Protein AF-A0A9D5VWR3-F1 (afdb_monomer)

Foldseek 3Di:
DDDPPPPPPPPPPDDPDPPPDPPLLVLLLVLLVCCLVVVDPLVNSCVSNVDDSCCNQPPRNVVNVHHPPDPDPVVVVVVVVVVPD

Sequence (85 aa):
MITANTQKSVIHLALDLPLTIDQKYLKEALSAILYYNGVLSEKQARMLIGKTRREFQENIIPKFGLSMIGGTDTDTKIELAACKK

Solvent-accessible surface area (backbone atoms only — not comparable to full-atom values): 5473 Å² total; per-residue (Å²): 139,83,82,82,78,77,78,77,81,74,83,80,82,83,75,94,65,65,89,88,55,63,61,66,61,49,51,50,51,52,33,40,52,35,30,75,71,63,78,28,54,70,68,56,30,27,63,76,67,75,45,54,72,64,50,38,64,70,52,50,33,48,73,72,77,47,62,95,88,51,85,43,75,65,51,51,51,52,52,57,60,66,67,73,116

pLDDT: mean 79.23, std 17.61, range [36.5, 97.25]

Mean predicted aligned error: 10.6 Å

Radius of gyration: 17.03 Å; Cα contacts (8 Å, |Δi|>4): 46; chains: 1; bounding box: 56×28×48 Å

Structure (mmCIF, N/CA/C/O backbone):
data_AF-A0A9D5VWR3-F1
#
_entry.id   AF-A0A9D5VWR3-F1
#
loop_
_atom_site.group_PDB
_atom_site.id
_atom_site.type_symbol
_atom_site.label_atom_id
_atom_site.label_alt_id
_atom_site.label_comp_id
_atom_site.label_asym_id
_atom_site.label_entity_id
_atom_site.label_seq_id
_atom_site.pdbx_PDB_ins_code
_atom_site.Cartn_x
_atom_site.Cartn_y
_atom_site.Cartn_z
_atom_site.occupancy
_atom_site.B_iso_or_equiv
_atom_site.auth_seq_id
_atom_site.auth_comp_id
_atom_site.auth_asym_id
_atom_site.auth_atom_id
_atom_site.pdbx_PDB_model_num
ATOM 1 N N . MET A 1 1 ? 24.006 -5.746 29.434 1.00 36.50 1 MET A N 1
ATOM 2 C CA . MET A 1 1 ? 23.975 -5.420 27.992 1.00 36.50 1 MET A CA 1
ATOM 3 C C . MET A 1 1 ? 23.141 -6.488 27.303 1.00 36.50 1 MET A C 1
ATOM 5 O O . MET A 1 1 ? 23.584 -7.625 27.262 1.00 36.50 1 MET A O 1
ATOM 9 N N . ILE A 1 2 ? 21.919 -6.174 26.866 1.00 42.00 2 ILE A N 1
ATOM 10 C CA . ILE A 1 2 ? 21.081 -7.112 26.101 1.00 42.00 2 ILE A CA 1
ATOM 11 C C . ILE A 1 2 ? 20.925 -6.502 24.713 1.00 42.00 2 ILE A C 1
ATOM 13 O O . ILE A 1 2 ? 20.188 -5.539 24.522 1.00 42.00 2 ILE A O 1
ATOM 17 N N . THR A 1 3 ? 21.704 -7.010 23.765 1.00 38.41 3 THR A N 1
ATOM 18 C CA . THR A 1 3 ? 21.675 -6.570 22.371 1.00 38.41 3 THR A CA 1
ATOM 19 C C . THR A 1 3 ? 20.457 -7.208 21.707 1.00 38.41 3 THR A C 1
ATOM 21 O O . THR A 1 3 ? 20.458 -8.403 21.418 1.00 38.41 3 THR A O 1
ATOM 24 N N . ALA A 1 4 ? 19.390 -6.432 21.505 1.00 43.72 4 ALA A N 1
ATOM 25 C CA . ALA A 1 4 ? 18.206 -6.880 20.780 1.00 43.72 4 ALA A CA 1
ATOM 26 C C . ALA A 1 4 ? 18.552 -7.061 19.293 1.00 43.72 4 ALA A C 1
ATOM 28 O O . ALA A 1 4 ? 18.617 -6.100 18.525 1.00 43.72 4 ALA A O 1
ATOM 29 N N . ASN A 1 5 ? 18.800 -8.309 18.896 1.00 47.25 5 ASN A N 1
ATOM 30 C CA . ASN A 1 5 ? 18.972 -8.701 17.505 1.00 47.25 5 ASN A CA 1
ATOM 31 C C . ASN A 1 5 ? 17.610 -8.626 16.799 1.00 47.25 5 ASN A C 1
ATOM 33 O O . ASN A 1 5 ? 16.801 -9.548 16.867 1.00 47.25 5 ASN A O 1
A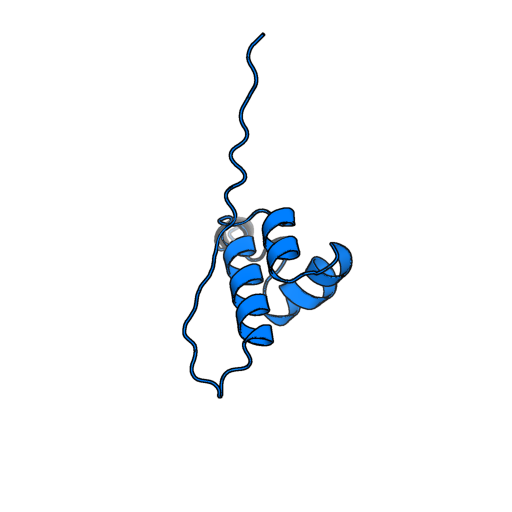TOM 37 N N . THR A 1 6 ? 17.326 -7.494 16.159 1.00 46.94 6 THR A N 1
ATOM 38 C CA . THR A 1 6 ? 16.150 -7.341 15.298 1.00 46.94 6 THR A CA 1
ATOM 39 C C . THR A 1 6 ? 16.450 -8.006 13.963 1.00 46.94 6 THR A C 1
ATOM 41 O O . THR A 1 6 ? 16.991 -7.399 13.039 1.00 46.94 6 THR A O 1
ATOM 44 N N . GLN A 1 7 ? 16.114 -9.292 13.877 1.00 48.66 7 GLN A N 1
ATOM 45 C CA . GLN A 1 7 ? 16.203 -10.071 12.652 1.00 48.66 7 GLN A CA 1
ATOM 46 C C . GLN A 1 7 ? 15.262 -9.448 11.613 1.00 48.66 7 GLN A C 1
ATOM 48 O O . GLN A 1 7 ? 14.040 -9.572 11.674 1.00 48.66 7 GLN A O 1
ATOM 53 N N . LYS A 1 8 ? 15.848 -8.678 10.695 1.00 43.25 8 LYS A N 1
ATOM 54 C CA . LYS A 1 8 ? 15.163 -7.979 9.610 1.00 43.25 8 LYS A CA 1
ATOM 55 C C . LYS A 1 8 ? 14.640 -9.046 8.648 1.00 43.25 8 LYS A C 1
ATOM 57 O O . LYS A 1 8 ? 15.383 -9.527 7.799 1.00 43.25 8 LYS A O 1
ATOM 62 N N . SER A 1 9 ? 13.391 -9.466 8.818 1.00 46.50 9 SER A N 1
ATOM 63 C CA . SER A 1 9 ? 12.726 -10.412 7.925 1.00 46.50 9 SER A CA 1
ATOM 64 C C . SER A 1 9 ? 12.533 -9.758 6.555 1.00 46.50 9 SER A C 1
ATOM 66 O O . SER A 1 9 ? 11.581 -9.020 6.302 1.00 46.50 9 SER A O 1
ATOM 68 N N . VAL A 1 10 ? 13.503 -9.975 5.669 1.00 48.12 10 VAL A N 1
ATOM 69 C CA . VAL A 1 10 ? 13.396 -9.620 4.256 1.00 48.12 10 VAL A CA 1
ATOM 70 C C . VAL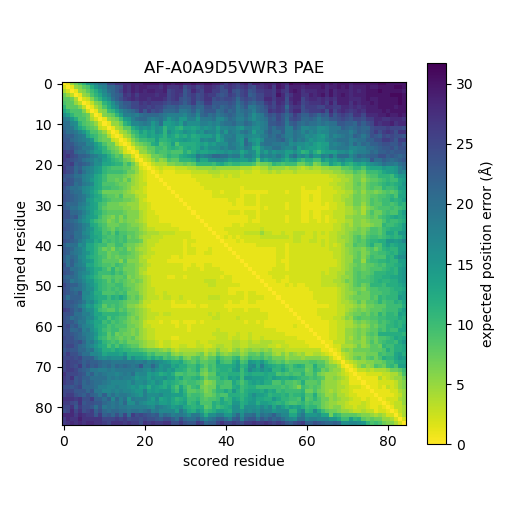 A 1 10 ? 12.495 -10.670 3.619 1.00 48.12 10 VAL A C 1
ATOM 72 O O . VAL A 1 10 ? 12.892 -11.819 3.446 1.00 48.12 10 VAL A O 1
ATOM 75 N N . ILE A 1 11 ? 11.252 -10.293 3.326 1.00 55.50 11 ILE A N 1
ATOM 76 C CA . ILE A 1 11 ? 10.310 -11.166 2.625 1.00 55.50 11 ILE A CA 1
ATOM 77 C C . ILE A 1 11 ? 10.788 -11.267 1.173 1.00 55.50 11 ILE A C 1
ATOM 79 O O . ILE A 1 11 ? 10.577 -10.357 0.372 1.00 55.50 11 ILE A O 1
ATOM 83 N N . HIS A 1 12 ? 11.481 -12.359 0.847 1.00 51.78 12 HIS A N 1
ATOM 84 C CA . HIS A 1 12 ? 11.816 -12.716 -0.528 1.00 51.78 12 HIS A CA 1
ATOM 85 C C . HIS A 1 12 ? 10.579 -13.320 -1.192 1.00 51.78 12 HIS A C 1
ATOM 87 O O . HIS A 1 12 ? 10.280 -14.500 -1.034 1.00 51.78 12 HIS A O 1
ATOM 93 N N . LEU A 1 13 ? 9.837 -12.489 -1.920 1.00 56.88 13 LEU A N 1
ATOM 94 C CA . LEU A 1 13 ? 8.662 -12.915 -2.667 1.00 56.88 13 LEU A CA 1
ATOM 95 C C . LEU A 1 13 ? 9.086 -13.353 -4.079 1.00 56.88 13 LEU A C 1
ATOM 97 O O . LEU A 1 13 ? 9.097 -12.554 -5.017 1.00 56.88 13 LEU A O 1
ATOM 101 N N . ALA A 1 14 ? 9.511 -14.609 -4.210 1.00 56.12 14 ALA A N 1
ATOM 102 C CA . ALA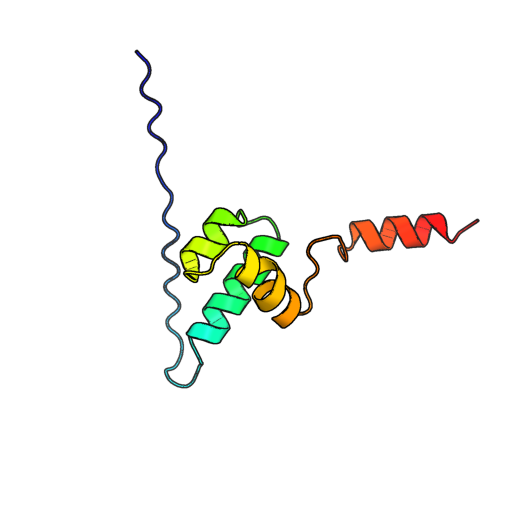 A 1 14 ? 9.841 -15.219 -5.494 1.00 56.12 14 ALA A CA 1
ATOM 103 C C . ALA A 1 14 ? 8.567 -15.812 -6.116 1.00 56.12 14 ALA A C 1
ATOM 105 O O . ALA A 1 14 ? 8.206 -16.950 -5.833 1.00 56.12 14 ALA A O 1
ATOM 106 N N . LEU A 1 15 ? 7.855 -15.021 -6.923 1.00 58.88 15 LEU A N 1
ATOM 107 C CA . LEU A 1 15 ? 6.806 -15.546 -7.796 1.00 58.88 15 LEU A CA 1
ATOM 108 C C . LEU A 1 15 ? 7.416 -15.855 -9.165 1.00 58.88 15 LEU A C 1
ATOM 110 O O . LEU A 1 15 ? 7.853 -14.938 -9.861 1.00 58.88 15 LEU A O 1
ATOM 114 N N . ASP A 1 16 ? 7.429 -17.133 -9.538 1.00 58.97 16 ASP A N 1
ATOM 115 C CA . ASP A 1 16 ? 7.746 -17.572 -10.897 1.00 58.97 16 ASP A CA 1
ATOM 116 C C . ASP A 1 16 ? 6.522 -17.305 -11.784 1.00 58.97 16 ASP A C 1
ATOM 118 O O . ASP A 1 16 ? 5.565 -18.079 -11.829 1.00 58.97 16 ASP A O 1
ATOM 122 N N . LEU A 1 17 ? 6.482 -16.107 -12.366 1.00 60.03 17 LEU A N 1
ATOM 123 C CA . LEU A 1 17 ? 5.366 -15.642 -13.184 1.00 60.03 17 LEU A CA 1
ATOM 124 C C . LEU A 1 17 ? 5.699 -15.834 -14.657 1.00 60.03 17 LEU A C 1
ATOM 126 O O . LEU A 1 17 ? 6.812 -15.489 -15.064 1.00 60.03 17 LEU A O 1
ATOM 130 N N . PRO A 1 18 ? 4.739 -16.291 -15.479 1.00 64.88 18 PRO A N 1
ATOM 131 C CA . PRO A 1 18 ? 4.936 -16.336 -16.918 1.00 64.88 18 PRO A CA 1
ATOM 132 C C . PRO A 1 18 ? 5.359 -14.953 -17.429 1.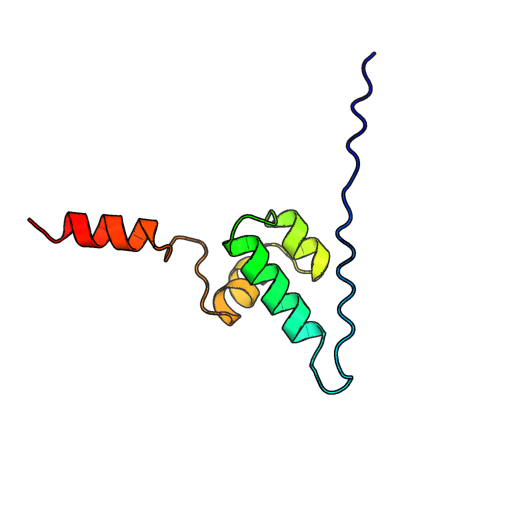00 64.88 18 PRO A C 1
ATOM 134 O O . PRO A 1 18 ? 4.803 -13.931 -17.024 1.00 64.88 18 PRO A O 1
ATOM 137 N N . LEU A 1 19 ? 6.349 -14.936 -18.328 1.00 64.75 19 LEU A N 1
ATOM 138 C CA . LEU A 1 19 ? 7.004 -13.732 -18.872 1.00 64.75 19 LEU A CA 1
ATOM 139 C C . LEU A 1 19 ? 6.036 -12.691 -19.460 1.00 64.75 19 LEU A C 1
ATOM 141 O O . LEU A 1 19 ? 6.400 -11.532 -19.621 1.00 64.75 19 LEU A O 1
ATOM 145 N N . THR A 1 20 ? 4.808 -13.095 -19.779 1.00 74.88 20 THR A N 1
ATOM 146 C CA . THR A 1 20 ? 3.742 -12.238 -20.307 1.00 74.88 20 THR A CA 1
ATOM 147 C C . THR A 1 20 ? 3.039 -11.385 -19.251 1.00 74.88 20 THR A C 1
ATOM 149 O O . THR A 1 20 ? 2.267 -10.501 -19.616 1.00 74.88 20 THR A O 1
ATOM 152 N N . ILE A 1 21 ? 3.261 -11.632 -17.958 1.00 75.12 21 ILE A N 1
ATOM 153 C CA . ILE A 1 21 ? 2.656 -10.847 -16.877 1.00 75.12 21 ILE A CA 1
ATOM 154 C C . ILE A 1 21 ? 3.561 -9.666 -16.532 1.00 75.12 21 ILE A C 1
ATOM 156 O O . ILE A 1 21 ? 4.755 -9.829 -16.277 1.00 75.12 21 ILE A O 1
ATOM 160 N N . ASP A 1 22 ? 2.970 -8.473 -16.447 1.00 86.94 22 ASP A N 1
ATOM 161 C CA . ASP A 1 22 ? 3.645 -7.294 -15.912 1.00 86.94 22 ASP A CA 1
ATOM 162 C C . ASP A 1 22 ? 3.980 -7.514 -14.424 1.00 86.94 22 ASP A C 1
ATOM 164 O O . ASP A 1 22 ? 3.162 -7.315 -13.518 1.00 86.94 22 ASP A O 1
ATOM 168 N N . GLN A 1 23 ? 5.217 -7.942 -14.168 1.00 85.00 23 GLN A N 1
ATOM 169 C CA . GLN A 1 23 ? 5.711 -8.210 -12.820 1.00 85.00 23 GLN A CA 1
ATOM 170 C C . GLN A 1 23 ? 5.688 -6.967 -11.927 1.00 85.00 23 GLN A C 1
ATOM 172 O O . GLN A 1 23 ? 5.563 -7.095 -10.706 1.00 85.00 23 GLN A O 1
ATOM 177 N N . LYS A 1 24 ? 5.815 -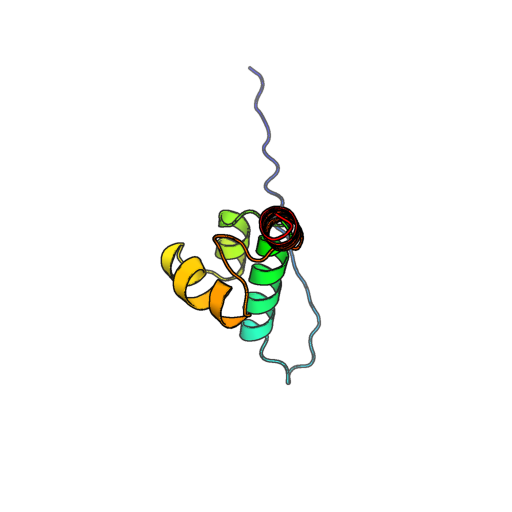5.765 -12.502 1.00 90.19 24 LYS A N 1
ATOM 178 C CA . LYS A 1 24 ? 5.746 -4.519 -11.738 1.00 90.19 24 LYS A CA 1
ATOM 179 C C . LYS A 1 24 ? 4.321 -4.298 -11.255 1.00 90.19 24 LYS A C 1
ATOM 181 O O . LYS A 1 24 ? 4.129 -4.080 -10.060 1.00 90.19 24 LYS A O 1
ATOM 186 N N . TYR A 1 25 ? 3.344 -4.413 -12.153 1.00 90.88 25 TYR A N 1
ATOM 187 C CA . TYR A 1 25 ? 1.931 -4.315 -11.791 1.00 90.88 25 TYR A CA 1
ATOM 188 C C . TYR A 1 25 ? 1.575 -5.309 -10.684 1.00 90.88 25 TYR A C 1
ATOM 190 O O . TYR A 1 25 ? 0.958 -4.932 -9.689 1.00 90.88 25 TYR A O 1
ATOM 198 N N . LEU A 1 26 ? 2.024 -6.560 -10.811 1.00 90.31 26 LEU A N 1
ATOM 199 C CA . LEU A 1 26 ? 1.726 -7.574 -9.808 1.00 90.31 26 LEU A CA 1
ATOM 200 C C . LEU A 1 26 ? 2.382 -7.279 -8.454 1.00 90.31 26 LEU A C 1
ATOM 202 O O . LEU A 1 26 ? 1.727 -7.410 -7.422 1.00 90.31 26 LEU A O 1
ATOM 206 N N . LYS A 1 27 ? 3.655 -6.865 -8.431 1.00 91.94 27 LYS A N 1
ATOM 207 C CA . LYS A 1 27 ? 4.332 -6.489 -7.179 1.00 91.94 27 LYS A CA 1
ATOM 208 C C . LYS A 1 27 ? 3.636 -5.316 -6.492 1.00 91.94 27 LYS A C 1
ATOM 210 O O . LYS A 1 27 ? 3.500 -5.335 -5.269 1.00 91.94 27 LYS A O 1
ATOM 215 N N . GLU A 1 28 ? 3.184 -4.325 -7.258 1.00 94.88 28 GLU A N 1
ATOM 216 C C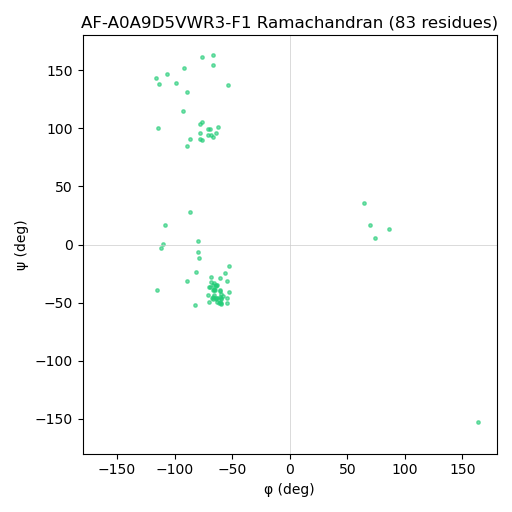A . GLU A 1 28 ? 2.385 -3.206 -6.747 1.00 94.88 28 GLU A CA 1
ATOM 217 C C . GLU A 1 28 ? 1.060 -3.696 -6.148 1.00 94.88 28 GLU A C 1
ATOM 219 O O . GLU A 1 28 ? 0.768 -3.373 -4.995 1.00 94.88 28 GLU A O 1
ATOM 224 N N . ALA A 1 29 ? 0.312 -4.528 -6.881 1.00 93.44 29 ALA A N 1
ATOM 225 C CA . ALA A 1 29 ? -0.972 -5.076 -6.441 1.00 93.44 29 ALA A CA 1
ATOM 226 C C . ALA A 1 29 ? -0.826 -5.883 -5.149 1.00 93.44 29 ALA A C 1
ATOM 228 O O . ALA A 1 29 ? -1.522 -5.647 -4.162 1.00 93.44 29 ALA A O 1
ATOM 229 N N . LEU A 1 30 ? 0.135 -6.803 -5.127 1.00 93.69 30 LEU A N 1
ATOM 230 C CA . LEU A 1 30 ? 0.360 -7.693 -3.999 1.00 93.69 30 LEU A CA 1
ATOM 231 C C . LEU A 1 30 ? 0.837 -6.927 -2.762 1.00 93.69 30 LEU A C 1
ATOM 233 O O . LEU A 1 30 ? 0.365 -7.189 -1.660 1.00 93.69 30 LEU A O 1
ATOM 237 N N . SER A 1 31 ? 1.704 -5.927 -2.933 1.00 93.94 31 SER A N 1
ATOM 238 C CA . SER A 1 31 ? 2.145 -5.083 -1.815 1.00 93.94 31 SER A CA 1
ATOM 239 C C . SER A 1 31 ? 0.995 -4.261 -1.229 1.00 93.94 31 SER A C 1
ATOM 241 O O . SER A 1 31 ? 0.909 -4.129 -0.009 1.00 93.94 31 SER A O 1
ATOM 243 N N . ALA A 1 32 ? 0.100 -3.738 -2.074 1.00 93.69 32 ALA A N 1
ATOM 244 C CA . ALA A 1 32 ? -1.074 -2.988 -1.634 1.00 93.69 32 ALA A CA 1
ATOM 245 C C . ALA A 1 32 ? -2.076 -3.881 -0.883 1.00 93.69 32 ALA A C 1
ATOM 247 O O . ALA A 1 32 ? -2.517 -3.521 0.207 1.00 93.69 32 ALA A O 1
ATOM 248 N N . ILE A 1 33 ? -2.368 -5.074 -1.412 1.00 92.75 33 ILE A N 1
ATOM 249 C CA . ILE A 1 33 ? -3.274 -6.047 -0.785 1.00 92.75 33 ILE A CA 1
ATOM 250 C C . ILE A 1 33 ? -2.714 -6.529 0.557 1.00 92.75 33 ILE A C 1
ATOM 252 O O . ILE A 1 33 ? -3.440 -6.566 1.548 1.00 92.75 33 ILE A O 1
ATOM 256 N N . LEU A 1 34 ? -1.427 -6.879 0.626 1.00 92.62 34 LEU A N 1
ATOM 257 C CA . LEU A 1 34 ? -0.806 -7.341 1.871 1.00 92.62 34 LEU A CA 1
ATOM 258 C C . LEU A 1 34 ? -0.735 -6.235 2.931 1.00 92.62 34 LEU A C 1
ATOM 260 O O . LEU A 1 34 ? -0.888 -6.524 4.117 1.00 92.62 34 LEU A O 1
ATOM 264 N N . TYR A 1 35 ? -0.528 -4.982 2.518 1.00 92.44 35 TYR A N 1
ATOM 265 C CA . TYR A 1 35 ? -0.646 -3.829 3.410 1.00 92.44 35 TYR A CA 1
ATOM 266 C C . TYR A 1 35 ? -2.073 -3.679 3.946 1.00 92.44 35 TYR A C 1
ATOM 268 O O . TYR A 1 35 ? -2.266 -3.570 5.154 1.00 92.44 35 TYR A O 1
ATOM 276 N N . TYR A 1 36 ? -3.071 -3.727 3.061 1.00 90.06 36 TYR A N 1
ATOM 277 C CA . TYR A 1 36 ? -4.474 -3.539 3.427 1.00 90.06 36 TYR A CA 1
ATOM 278 C C . TYR A 1 36 ? -4.995 -4.635 4.368 1.00 90.06 36 TYR A C 1
ATOM 280 O O . TYR A 1 36 ? -5.751 -4.355 5.289 1.00 90.06 36 TYR A O 1
ATOM 288 N N . ASN A 1 37 ? -4.516 -5.871 4.203 1.00 89.00 37 ASN A N 1
ATOM 289 C CA . ASN A 1 37 ? -4.813 -6.987 5.108 1.00 89.00 37 ASN A CA 1
ATOM 290 C C . ASN A 1 37 ? -3.970 -6.981 6.400 1.00 89.00 37 ASN A C 1
ATOM 292 O O . ASN A 1 37 ? -4.055 -7.915 7.194 1.00 89.00 37 ASN A O 1
ATOM 296 N N . GL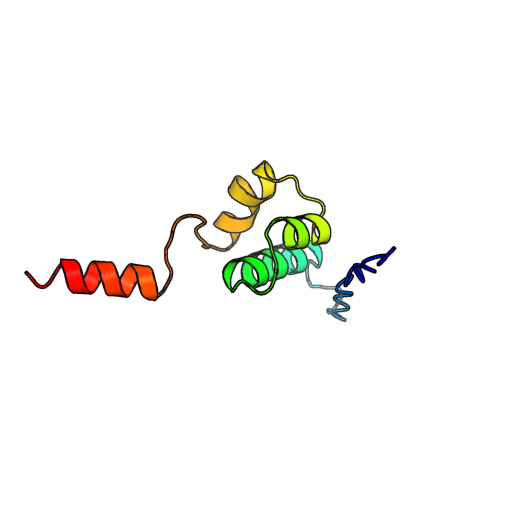Y A 1 38 ? -3.115 -5.976 6.611 1.00 88.75 38 GLY A N 1
ATOM 297 C CA . GLY A 1 38 ? -2.287 -5.849 7.813 1.00 88.75 38 GLY A CA 1
ATOM 298 C C . GLY A 1 38 ? -1.103 -6.820 7.899 1.00 88.75 38 GLY A C 1
ATOM 299 O O . GLY A 1 38 ? -0.404 -6.832 8.909 1.00 88.75 38 GLY A O 1
ATOM 300 N N . VAL A 1 39 ? -0.835 -7.608 6.852 1.00 91.69 39 VAL A N 1
ATOM 301 C CA . VAL A 1 39 ? 0.314 -8.532 6.791 1.00 91.69 39 VAL A CA 1
ATOM 302 C C . VAL A 1 39 ? 1.629 -7.758 6.681 1.00 91.69 39 VAL A C 1
ATOM 304 O O . VAL A 1 39 ? 2.643 -8.152 7.258 1.00 91.69 39 VAL A O 1
ATOM 307 N N . LEU A 1 40 ? 1.619 -6.643 5.946 1.00 91.81 40 LEU A N 1
ATOM 308 C CA . LEU A 1 40 ? 2.755 -5.733 5.830 1.00 91.81 40 LEU A CA 1
ATOM 309 C C . LEU A 1 40 ? 2.444 -4.387 6.469 1.00 91.81 40 LEU A C 1
ATOM 311 O O . LEU A 1 40 ? 1.404 -3.784 6.218 1.00 91.81 40 LEU A O 1
ATOM 315 N N . SER A 1 41 ? 3.413 -3.838 7.199 1.00 92.44 41 SER A N 1
ATOM 316 C CA . SER A 1 41 ? 3.396 -2.407 7.504 1.00 92.44 41 SER A CA 1
ATOM 317 C C . SER A 1 41 ? 3.587 -1.582 6.227 1.00 92.44 41 SER A C 1
ATOM 319 O O . SER A 1 41 ? 4.253 -2.017 5.283 1.00 92.44 41 SER A O 1
ATOM 321 N N . GLU A 1 42 ? 3.098 -0.338 6.223 1.00 92.75 42 GLU A N 1
ATOM 322 C CA . GLU A 1 42 ? 3.284 0.589 5.096 1.00 92.75 42 GLU A CA 1
ATOM 323 C C . GLU A 1 42 ? 4.769 0.716 4.704 1.00 92.75 42 GLU A C 1
ATOM 325 O O . GLU A 1 42 ? 5.129 0.709 3.528 1.00 92.75 42 GLU A O 1
ATOM 330 N N . LYS A 1 43 ? 5.666 0.770 5.700 1.00 94.62 43 LYS A N 1
ATOM 331 C CA . LYS A 1 43 ? 7.115 0.840 5.478 1.00 94.62 43 LYS A CA 1
ATOM 332 C C . LYS A 1 43 ? 7.634 -0.377 4.705 1.00 94.62 43 LYS A C 1
ATOM 334 O O . LYS A 1 43 ? 8.423 -0.196 3.781 1.00 94.62 43 LYS A O 1
ATOM 339 N N . GLN A 1 44 ? 7.210 -1.587 5.072 1.00 94.00 44 GLN A N 1
ATOM 340 C CA . GLN A 1 44 ? 7.624 -2.822 4.394 1.00 94.00 44 GLN A CA 1
ATOM 341 C C . GLN A 1 44 ? 7.065 -2.891 2.970 1.00 94.00 44 GL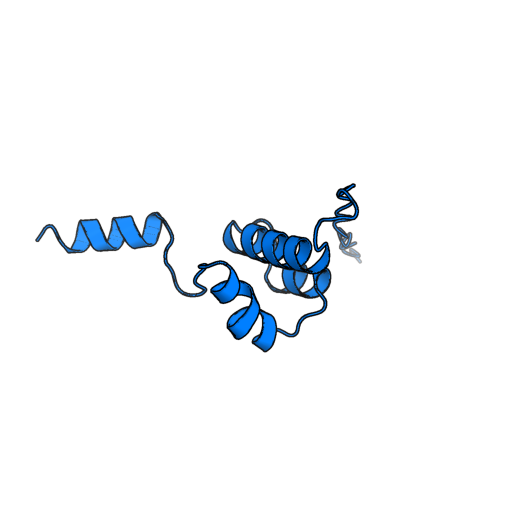N A C 1
ATOM 343 O O . GLN A 1 44 ? 7.826 -3.147 2.039 1.00 94.00 44 GLN A O 1
ATOM 348 N N . ALA A 1 45 ? 5.776 -2.590 2.789 1.00 93.81 45 ALA A N 1
ATOM 349 C CA . ALA A 1 45 ? 5.136 -2.579 1.475 1.00 93.81 45 ALA A CA 1
ATOM 350 C C . ALA A 1 45 ? 5.834 -1.606 0.512 1.00 93.81 45 ALA A C 1
ATOM 352 O O . ALA A 1 45 ? 6.168 -1.965 -0.613 1.00 93.81 45 ALA A O 1
ATOM 353 N N . ARG A 1 46 ? 6.166 -0.397 0.978 1.00 95.94 46 ARG A N 1
ATOM 354 C CA . ARG A 1 46 ? 6.897 0.596 0.178 1.00 95.94 46 ARG A CA 1
ATOM 355 C C . ARG A 1 46 ? 8.315 0.188 -0.173 1.00 95.94 46 ARG A C 1
ATOM 357 O O . ARG A 1 46 ? 8.765 0.475 -1.279 1.00 95.94 46 ARG A O 1
ATOM 364 N N . MET A 1 47 ? 9.016 -0.466 0.752 1.00 94.81 47 MET A N 1
ATOM 365 C CA . MET A 1 47 ? 10.355 -0.990 0.488 1.00 94.81 47 MET A CA 1
ATOM 366 C C . MET A 1 47 ? 10.342 -2.072 -0.599 1.00 94.81 47 MET A C 1
ATOM 368 O O . MET A 1 47 ? 11.277 -2.113 -1.392 1.00 94.81 47 MET A O 1
ATOM 372 N N . LEU A 1 48 ? 9.290 -2.898 -0.680 1.00 91.50 48 LEU A N 1
ATOM 373 C CA . LEU A 1 48 ? 9.166 -3.950 -1.701 1.00 91.50 48 LEU A CA 1
ATOM 374 C C . LEU A 1 48 ? 9.029 -3.404 -3.127 1.00 91.50 48 LEU A C 1
ATOM 376 O O . LEU A 1 48 ? 9.514 -4.028 -4.069 1.00 91.50 48 LEU A O 1
ATOM 380 N N . ILE A 1 49 ? 8.387 -2.246 -3.289 1.00 93.69 49 ILE A N 1
ATOM 381 C CA . ILE A 1 49 ? 8.111 -1.644 -4.606 1.00 93.69 49 ILE A CA 1
ATOM 382 C C . ILE A 1 49 ? 8.930 -0.379 -4.890 1.00 93.69 49 ILE A C 1
ATOM 384 O O . ILE A 1 49 ? 8.773 0.231 -5.944 1.00 93.69 49 ILE A O 1
ATOM 388 N N . GLY A 1 50 ? 9.791 0.037 -3.955 1.00 94.44 50 GLY A N 1
ATOM 389 C CA . GLY A 1 50 ? 10.658 1.207 -4.107 1.00 94.44 50 GLY A CA 1
ATOM 390 C C . GLY A 1 50 ? 9.904 2.536 -4.216 1.00 94.44 50 GLY A C 1
ATOM 391 O O . GLY A 1 50 ? 10.327 3.413 -4.965 1.00 94.44 50 GLY A O 1
ATOM 392 N N . LYS A 1 51 ? 8.780 2.690 -3.503 1.00 95.50 51 LYS A N 1
ATOM 393 C CA . LYS A 1 51 ? 7.935 3.895 -3.563 1.00 95.50 51 LYS A CA 1
ATOM 394 C C . LYS A 1 51 ? 8.045 4.770 -2.323 1.00 95.50 51 LYS A C 1
ATOM 396 O O . LYS A 1 51 ? 8.205 4.295 -1.193 1.00 95.50 51 LYS A O 1
ATOM 401 N N . THR A 1 52 ? 7.929 6.079 -2.526 1.00 97.25 52 THR A N 1
ATOM 402 C CA . THR A 1 52 ? 7.807 7.026 -1.413 1.00 97.25 52 THR A CA 1
ATOM 403 C C . THR A 1 52 ? 6.485 6.821 -0.672 1.00 97.25 52 THR A C 1
ATOM 405 O O . THR A 1 52 ? 5.553 6.198 -1.181 1.00 97.25 52 THR A O 1
ATOM 408 N N . ARG A 1 53 ? 6.386 7.354 0.555 1.00 95.31 53 ARG A N 1
ATOM 409 C CA . ARG A 1 53 ? 5.125 7.344 1.316 1.00 95.31 53 ARG A CA 1
ATOM 410 C C . ARG A 1 53 ? 3.984 7.962 0.521 1.00 95.31 53 ARG A C 1
ATOM 412 O O . ARG A 1 53 ? 2.947 7.333 0.366 1.00 95.31 53 ARG A O 1
ATOM 419 N N . ARG A 1 54 ? 4.216 9.153 -0.025 1.00 94.94 54 ARG A N 1
ATOM 420 C CA . ARG A 1 54 ? 3.216 9.892 -0.786 1.00 94.94 54 ARG A CA 1
ATOM 421 C C . ARG A 1 54 ? 2.747 9.125 -2.021 1.00 94.94 54 ARG A C 1
ATOM 423 O O . ARG A 1 54 ? 1.553 8.931 -2.185 1.00 94.94 54 ARG A O 1
ATOM 430 N N . GLU A 1 55 ? 3.671 8.615 -2.839 1.00 96.25 55 GLU A N 1
ATOM 431 C CA . GLU A 1 55 ? 3.297 7.828 -4.022 1.00 96.25 55 GLU A CA 1
ATOM 432 C C . GLU A 1 55 ? 2.501 6.572 -3.662 1.00 96.25 55 GLU A C 1
ATOM 434 O O . GLU A 1 55 ? 1.569 6.211 -4.373 1.00 96.25 55 GLU A O 1
ATOM 439 N N . PHE A 1 56 ? 2.866 5.892 -2.576 1.00 95.50 56 PHE A N 1
ATOM 440 C CA . PHE A 1 56 ? 2.145 4.700 -2.145 1.00 95.50 56 PHE A CA 1
ATOM 441 C C . PHE A 1 56 ? 0.698 5.021 -1.770 1.00 95.50 56 PHE A C 1
ATOM 443 O O . PHE A 1 56 ? -0.227 4.349 -2.217 1.00 95.50 56 PHE A O 1
ATOM 450 N N . GLN A 1 57 ? 0.521 6.084 -0.994 1.00 93.50 57 GLN A N 1
ATOM 451 C CA . GLN A 1 57 ? -0.763 6.519 -0.466 1.00 93.50 57 GLN A CA 1
ATOM 452 C C . GLN A 1 57 ? -1.687 7.109 -1.540 1.00 93.50 57 GLN A C 1
ATOM 454 O O . GLN A 1 57 ? -2.871 6.789 -1.575 1.00 93.50 57 GLN A O 1
ATOM 459 N N . GLU A 1 58 ? -1.148 7.941 -2.430 1.00 94.12 58 GLU A N 1
ATOM 460 C CA . GLU A 1 58 ? -1.938 8.670 -3.430 1.00 94.12 58 GLU A CA 1
ATOM 461 C C . GLU A 1 58 ? -2.113 7.887 -4.740 1.00 94.12 58 GLU A C 1
ATOM 463 O O . GLU A 1 58 ? -3.144 8.023 -5.390 1.00 94.12 58 GLU A O 1
ATOM 468 N N . ASN A 1 59 ? -1.140 7.049 -5.129 1.00 94.56 59 ASN A N 1
ATOM 469 C CA . ASN A 1 59 ? -1.153 6.386 -6.440 1.00 94.56 59 ASN A CA 1
ATOM 470 C C . ASN A 1 59 ? -1.274 4.864 -6.359 1.00 94.56 59 ASN A C 1
ATOM 472 O O . ASN A 1 59 ? -1.943 4.275 -7.198 1.00 94.56 59 ASN A O 1
ATOM 476 N N . ILE A 1 60 ? -0.616 4.201 -5.400 1.00 95.69 60 ILE A N 1
ATOM 477 C CA . ILE A 1 60 ? -0.591 2.728 -5.362 1.00 95.69 60 ILE A CA 1
ATOM 478 C C . ILE A 1 60 ? -1.852 2.167 -4.709 1.00 95.69 60 ILE A C 1
ATOM 480 O O . ILE A 1 60 ? -2.510 1.329 -5.311 1.00 95.69 60 ILE A O 1
ATOM 484 N N . ILE A 1 61 ? -2.211 2.627 -3.510 1.00 93.25 61 ILE A N 1
ATOM 485 C CA . ILE A 1 61 ? -3.394 2.128 -2.793 1.00 93.25 61 ILE A CA 1
ATOM 486 C C . ILE A 1 61 ? -4.681 2.351 -3.618 1.00 93.25 61 ILE A C 1
ATOM 488 O O . ILE A 1 61 ? -5.385 1.370 -3.879 1.00 93.25 61 ILE A O 1
ATOM 492 N N . PRO A 1 62 ? -4.967 3.567 -4.131 1.00 92.62 62 PRO A N 1
ATOM 493 C CA . PRO A 1 62 ? -6.210 3.814 -4.863 1.00 92.62 62 PRO A CA 1
ATOM 494 C C . PRO A 1 62 ? -6.274 3.095 -6.213 1.00 92.62 62 PRO A C 1
ATOM 496 O O . PRO A 1 62 ? -7.358 2.725 -6.657 1.00 92.62 62 PRO A O 1
ATOM 499 N N . LYS A 1 63 ? -5.122 2.832 -6.853 1.00 94.06 63 LYS A N 1
ATOM 500 C 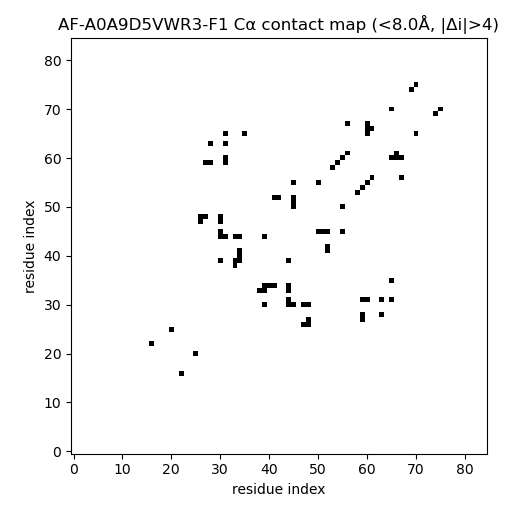CA . LYS A 1 63 ? -5.039 2.099 -8.131 1.00 94.06 63 LYS A CA 1
ATOM 501 C C . LYS A 1 63 ? -5.681 0.710 -8.068 1.00 94.06 63 LYS A C 1
ATOM 503 O O . LYS A 1 63 ? -6.104 0.203 -9.103 1.00 94.06 63 LYS A O 1
ATOM 508 N N . PHE A 1 64 ? -5.774 0.111 -6.882 1.00 92.19 64 PHE A N 1
ATOM 509 C CA . PHE A 1 64 ? -6.383 -1.206 -6.675 1.00 92.19 64 PHE A CA 1
ATOM 510 C C . PHE A 1 64 ? -7.742 -1.142 -5.963 1.00 92.19 64 PHE A C 1
ATOM 512 O O . PHE A 1 64 ? -8.202 -2.155 -5.447 1.00 92.19 64 PHE A O 1
ATOM 519 N N . GLY A 1 65 ? -8.386 0.032 -5.922 1.00 88.06 65 GLY A N 1
ATOM 520 C CA . GLY A 1 65 ? -9.700 0.209 -5.292 1.00 88.06 65 GLY A CA 1
ATOM 521 C C . GLY A 1 65 ? -9.681 0.103 -3.765 1.00 88.06 65 GLY A C 1
ATOM 522 O O . GLY A 1 65 ? -10.723 -0.096 -3.150 1.00 88.06 65 GLY A O 1
ATOM 523 N N . LEU A 1 66 ? -8.501 0.218 -3.153 1.00 89.44 66 LEU A N 1
ATOM 524 C CA . LEU A 1 66 ? -8.328 0.174 -1.707 1.00 89.44 66 LEU A CA 1
ATOM 525 C C . LEU A 1 66 ? -8.390 1.594 -1.137 1.00 89.44 66 LEU A C 1
ATOM 527 O O . LEU A 1 66 ? -8.024 2.565 -1.802 1.00 89.44 66 LEU A O 1
ATOM 531 N N . SER A 1 67 ? -8.822 1.715 0.115 1.00 85.06 67 SER A N 1
ATOM 532 C CA . SER A 1 67 ? -8.883 2.992 0.828 1.00 85.06 67 SER A CA 1
ATOM 533 C C . SER A 1 67 ? -7.935 2.991 2.024 1.00 85.06 67 SER A C 1
ATOM 535 O O . SER A 1 67 ? -7.742 1.983 2.693 1.00 85.06 67 SER A O 1
ATOM 537 N N . MET A 1 68 ? -7.315 4.138 2.298 1.00 76.12 68 MET A N 1
ATOM 538 C CA . MET A 1 68 ? -6.440 4.301 3.465 1.00 76.12 68 MET A CA 1
ATOM 539 C C . MET A 1 68 ? -7.198 4.572 4.765 1.00 76.12 68 MET A C 1
ATOM 541 O O . MET A 1 68 ? -6.637 4.389 5.841 1.00 76.12 68 MET A O 1
ATOM 545 N N . ILE A 1 69 ? -8.421 5.097 4.662 1.00 75.62 69 ILE A N 1
ATOM 546 C CA . ILE A 1 69 ? -9.151 5.710 5.785 1.00 75.62 69 ILE A CA 1
ATOM 547 C C . ILE A 1 69 ? -10.375 4.862 6.176 1.00 75.62 69 ILE A C 1
ATOM 549 O O . ILE A 1 69 ? -11.054 5.172 7.146 1.00 75.62 69 ILE A O 1
ATOM 553 N N . GLY A 1 70 ? -10.655 3.772 5.457 1.00 70.19 70 GLY A N 1
ATOM 554 C CA . GLY A 1 70 ? -11.771 2.882 5.769 1.00 70.19 70 GLY A CA 1
ATOM 555 C C . GLY A 1 70 ? -12.126 1.961 4.607 1.00 70.19 70 GLY A C 1
ATOM 556 O O . GLY A 1 70 ? -11.280 1.657 3.765 1.00 70.19 70 GLY A O 1
ATOM 557 N N . GLY A 1 71 ? -13.383 1.534 4.540 1.00 68.94 71 GLY A N 1
ATOM 558 C CA . GLY A 1 71 ? -13.875 0.591 3.529 1.00 68.94 71 GLY A CA 1
ATOM 559 C C . GLY A 1 71 ? -13.680 -0.872 3.918 1.00 68.94 71 GLY A C 1
ATOM 560 O O . GLY A 1 71 ? -13.813 -1.756 3.077 1.00 68.94 71 GLY A O 1
ATOM 561 N N . THR A 1 72 ? -13.357 -1.133 5.184 1.00 71.50 72 THR A N 1
ATOM 562 C CA . THR A 1 72 ? -13.354 -2.490 5.720 1.00 71.50 72 THR A CA 1
ATOM 563 C C . THR A 1 72 ? -14.785 -2.963 5.983 1.00 71.50 72 THR A C 1
ATOM 565 O O . THR A 1 72 ? -15.718 -2.171 6.159 1.00 71.50 72 THR A O 1
ATOM 568 N N . ASP A 1 73 ? -14.958 -4.278 6.103 1.00 74.50 73 ASP A N 1
ATOM 569 C CA . ASP A 1 73 ? -16.211 -4.872 6.583 1.00 74.50 73 ASP A CA 1
ATOM 570 C C . ASP A 1 73 ? -16.640 -4.306 7.943 1.00 74.50 73 ASP A C 1
ATOM 572 O O . ASP A 1 73 ? -17.831 -4.221 8.241 1.00 74.50 73 ASP A O 1
ATOM 576 N N . THR A 1 74 ? -15.676 -3.927 8.786 1.00 74.31 74 THR A N 1
ATOM 577 C CA . THR A 1 74 ? -15.942 -3.323 10.093 1.00 74.31 74 THR A CA 1
ATOM 578 C C . THR A 1 74 ? -16.575 -1.946 9.937 1.00 74.31 74 THR A C 1
ATOM 580 O O . THR A 1 74 ? -17.600 -1.689 10.566 1.00 74.31 74 THR A O 1
ATOM 583 N N . ASP A 1 75 ? -16.022 -1.103 9.063 1.00 76.75 75 ASP A N 1
ATOM 584 C CA . ASP A 1 75 ? -16.558 0.237 8.786 1.00 76.75 75 ASP A CA 1
ATOM 585 C C . ASP A 1 75 ? -17.990 0.131 8.254 1.00 76.75 75 ASP A C 1
ATOM 587 O O . ASP A 1 75 ? -18.912 0.747 8.785 1.00 76.75 75 ASP A O 1
ATOM 591 N N . THR A 1 76 ? -18.199 -0.782 7.302 1.00 77.19 76 THR A N 1
ATOM 592 C CA . THR A 1 76 ? -19.517 -1.050 6.713 1.00 77.19 76 THR A CA 1
ATOM 593 C C . THR A 1 76 ? -20.531 -1.504 7.771 1.00 77.19 76 THR A C 1
ATOM 595 O O . THR A 1 76 ? -21.673 -1.048 7.785 1.00 77.19 76 THR A O 1
ATOM 598 N N . LYS A 1 77 ? -20.140 -2.390 8.699 1.00 83.62 77 LYS A N 1
ATOM 599 C CA . LYS A 1 77 ? -21.023 -2.861 9.784 1.00 83.62 77 LYS A CA 1
ATOM 600 C C . LYS A 1 77 ? -21.389 -1.747 10.761 1.00 83.62 77 LYS A C 1
ATOM 602 O O . LYS A 1 77 ? -22.531 -1.711 11.220 1.00 83.62 77 LYS A O 1
ATOM 607 N N . ILE A 1 78 ? -20.444 -0.863 11.082 1.00 83.31 78 ILE A N 1
ATOM 608 C CA . ILE A 1 78 ? -20.688 0.298 11.947 1.00 83.31 78 ILE A CA 1
ATOM 609 C C . ILE A 1 78 ? -21.692 1.244 11.279 1.00 83.31 78 ILE A C 1
ATOM 611 O O . ILE A 1 78 ? -22.670 1.632 11.919 1.00 83.31 78 ILE A O 1
ATOM 615 N N . GLU A 1 79 ? -21.503 1.559 9.997 1.00 80.31 79 GLU A N 1
ATOM 616 C CA . GLU A 1 79 ? -22.426 2.401 9.223 1.00 80.31 79 GLU A CA 1
ATOM 617 C C . GLU A 1 79 ? -23.833 1.793 9.166 1.00 80.31 79 GLU A C 1
ATOM 619 O O . GLU A 1 79 ? -24.824 2.462 9.471 1.00 80.31 79 GLU A O 1
ATOM 624 N N . LEU A 1 80 ? -23.930 0.493 8.872 1.00 84.81 80 LEU A N 1
ATOM 625 C CA . LEU A 1 80 ? -25.212 -0.207 8.799 1.00 84.81 80 LEU A CA 1
ATOM 626 C C . LEU A 1 80 ? -25.933 -0.241 10.155 1.00 84.81 80 LEU A C 1
ATOM 628 O O . LEU A 1 80 ? -27.160 -0.159 10.206 1.00 84.81 80 LEU A O 1
ATOM 632 N N . ALA A 1 81 ? -25.189 -0.364 11.258 1.00 85.31 81 ALA A N 1
ATOM 633 C CA . ALA A 1 81 ? -25.741 -0.289 12.608 1.00 85.31 81 ALA A CA 1
ATOM 634 C C . ALA A 1 81 ? -26.215 1.131 12.959 1.00 85.31 81 ALA A C 1
ATOM 636 O O . ALA A 1 81 ? -27.252 1.285 13.605 1.00 85.31 81 ALA A O 1
ATOM 637 N N . ALA A 1 82 ? -25.501 2.165 12.507 1.00 83.19 82 ALA A N 1
ATOM 638 C CA . ALA A 1 82 ? -25.874 3.560 12.724 1.00 83.19 82 ALA A CA 1
ATOM 639 C C . ALA A 1 82 ? -27.149 3.969 11.961 1.00 83.19 82 ALA A C 1
ATOM 641 O O . ALA A 1 82 ? -27.919 4.782 12.473 1.00 83.19 82 ALA A O 1
ATOM 642 N N . CYS A 1 83 ? -27.408 3.384 10.785 1.00 71.44 83 CYS A N 1
ATOM 643 C CA . CYS A 1 83 ? -28.599 3.670 9.975 1.00 71.44 83 CYS A CA 1
ATOM 644 C C . CYS A 1 83 ? -29.893 2.969 10.435 1.00 71.44 83 CYS A C 1
ATOM 646 O O . CYS A 1 83 ? -30.949 3.267 9.887 1.00 71.44 83 CYS A O 1
ATOM 648 N N . LYS A 1 84 ? -29.862 2.061 11.424 1.00 64.56 84 LYS A N 1
ATOM 649 C CA . LYS A 1 84 ? -31.067 1.375 11.951 1.00 64.56 84 LYS A CA 1
ATOM 650 C C . LYS A 1 84 ? -31.797 2.143 13.071 1.00 64.56 84 LYS A C 1
ATOM 652 O O . LYS A 1 84 ? -32.405 1.510 13.933 1.00 64.56 84 LYS A O 1
ATOM 657 N N . LYS A 1 85 ? -31.714 3.474 13.095 1.00 54.69 85 LYS A N 1
ATOM 658 C CA . LYS A 1 85 ? -32.461 4.314 14.047 1.00 54.69 85 LYS A CA 1
ATOM 659 C C . LYS A 1 85 ? -33.804 4.751 13.488 1.00 54.69 85 LYS A C 1
ATOM 661 O O . LYS A 1 85 ? -33.838 5.121 12.296 1.00 54.69 85 LYS A O 1
#

Secondary structure (DSSP, 8-state):
------------------TTS-HHHHHHHHHHHHHHTTSS-HHHHHHHHT--HHHIIIIIHHHTT--SS--SHHHHHHHHHHT--